Protein AF-A0AAN7DTD7-F1 (afdb_monomer_lite)

Structure (mmCIF, N/CA/C/O backbone):
data_AF-A0AAN7DTD7-F1
#
_entry.id   AF-A0AAN7DTD7-F1
#
loop_
_atom_site.group_PDB
_atom_site.id
_atom_site.type_symbol
_atom_site.label_atom_id
_atom_site.label_alt_id
_atom_site.label_comp_id
_atom_site.label_asym_id
_atom_site.label_entity_id
_atom_site.label_seq_id
_atom_site.pdbx_PDB_ins_code
_atom_site.Cartn_x
_atom_site.Cartn_y
_atom_site.Cartn_z
_atom_site.occupancy
_atom_site.B_iso_or_equiv
_atom_site.auth_seq_id
_atom_site.auth_comp_id
_atom_site.auth_asym_id
_atom_site.auth_atom_id
_atom_site.pdbx_PDB_model_num
ATOM 1 N N . MET A 1 1 ? -9.908 -7.324 4.556 1.00 73.69 1 MET A N 1
ATOM 2 C CA . MET A 1 1 ? -8.712 -7.590 3.737 1.00 73.69 1 MET A CA 1
ATOM 3 C C . MET A 1 1 ? -7.840 -8.555 4.516 1.00 73.69 1 MET A C 1
ATOM 5 O O . MET A 1 1 ? -7.787 -8.419 5.733 1.00 73.69 1 MET A O 1
ATOM 9 N N . ASP A 1 2 ? -7.283 -9.576 3.873 1.00 79.94 2 ASP A N 1
ATOM 10 C CA . ASP A 1 2 ? -6.561 -10.636 4.582 1.00 79.94 2 ASP A CA 1
ATOM 11 C C . ASP A 1 2 ? -5.059 -10.364 4.521 1.00 79.94 2 ASP A C 1
ATOM 13 O O . ASP A 1 2 ? -4.397 -10.714 3.547 1.00 79.94 2 ASP A O 1
ATOM 17 N N . GLU A 1 3 ? -4.531 -9.718 5.562 1.00 77.75 3 GLU A N 1
ATOM 18 C CA . GLU A 1 3 ? -3.126 -9.300 5.616 1.00 77.75 3 GLU A CA 1
ATOM 19 C C . GLU A 1 3 ? -2.126 -10.469 5.609 1.00 77.75 3 GLU A C 1
ATOM 21 O O . GLU A 1 3 ? -0.926 -10.278 5.406 1.00 77.75 3 GLU A O 1
ATOM 26 N N . THR A 1 4 ? -2.622 -11.688 5.828 1.00 81.06 4 THR A N 1
ATOM 27 C CA . THR A 1 4 ? -1.808 -12.902 5.917 1.00 81.06 4 THR A CA 1
ATOM 28 C C . THR A 1 4 ? -1.621 -13.600 4.572 1.00 81.06 4 THR A C 1
ATOM 30 O O . THR A 1 4 ? -0.761 -14.472 4.449 1.00 81.06 4 THR A O 1
ATOM 33 N N . LYS A 1 5 ? -2.411 -13.221 3.559 1.00 80.75 5 LYS A N 1
ATOM 34 C CA . LYS A 1 5 ? -2.392 -13.826 2.224 1.00 80.75 5 LYS A CA 1
ATOM 35 C C . LYS A 1 5 ? -1.530 -13.042 1.246 1.00 80.75 5 LYS A C 1
ATOM 37 O O . LYS A 1 5 ? -1.336 -11.833 1.391 1.00 80.75 5 LYS A O 1
ATOM 42 N N . ASP A 1 6 ? -1.058 -13.744 0.215 1.00 78.12 6 ASP A N 1
ATOM 43 C CA . ASP A 1 6 ? -0.371 -13.103 -0.902 1.00 78.12 6 ASP A CA 1
ATOM 44 C C . ASP A 1 6 ? -1.253 -12.018 -1.516 1.00 78.12 6 ASP A C 1
ATOM 46 O O . ASP A 1 6 ? -2.479 -12.164 -1.604 1.00 78.12 6 ASP A O 1
ATOM 50 N N . LEU A 1 7 ? -0.618 -10.896 -1.853 1.00 75.69 7 LEU A N 1
ATOM 51 C CA . LEU A 1 7 ? -1.284 -9.711 -2.388 1.00 75.69 7 LEU A CA 1
ATOM 52 C C . LEU A 1 7 ? -2.507 -9.255 -1.584 1.00 75.69 7 LEU A C 1
ATOM 54 O O . LEU A 1 7 ? -3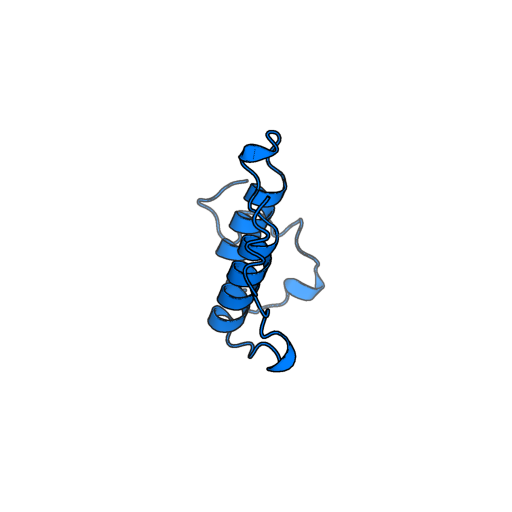.409 -8.619 -2.123 1.00 75.69 7 LEU A O 1
ATOM 58 N N . TYR A 1 8 ? -2.564 -9.621 -0.302 1.00 83.00 8 TYR A N 1
ATOM 59 C CA . TYR A 1 8 ? -3.699 -9.397 0.578 1.00 83.00 8 TYR A CA 1
ATOM 60 C C . TYR A 1 8 ? -5.049 -9.924 0.063 1.00 83.00 8 TYR A C 1
ATOM 62 O O . TYR A 1 8 ? -6.118 -9.419 0.429 1.00 83.00 8 TYR A O 1
ATOM 70 N N . ASN A 1 9 ? -4.998 -10.951 -0.792 1.00 84.50 9 ASN A N 1
ATOM 71 C CA . ASN A 1 9 ? -6.135 -11.493 -1.530 1.00 84.50 9 ASN A CA 1
ATOM 72 C C . ASN A 1 9 ? -6.856 -10.446 -2.410 1.00 84.50 9 ASN A C 1
ATOM 74 O O . ASN A 1 9 ? -8.063 -10.539 -2.621 1.00 84.50 9 ASN A O 1
ATOM 78 N N . LEU A 1 10 ? -6.125 -9.440 -2.914 1.00 84.31 10 LEU A N 1
ATOM 79 C CA . LEU A 1 10 ? -6.653 -8.371 -3.775 1.00 84.31 10 LEU A CA 1
ATOM 80 C C . LEU A 1 10 ? -6.620 -8.706 -5.270 1.00 84.31 10 LEU A C 1
ATOM 82 O O . LEU A 1 10 ? -6.931 -7.843 -6.082 1.00 84.31 10 LEU A O 1
ATOM 86 N N . HIS A 1 11 ? -6.261 -9.930 -5.660 1.00 79.69 11 HIS A N 1
ATOM 87 C CA . HIS A 1 11 ? -6.126 -10.314 -7.071 1.00 79.69 11 HIS A CA 1
ATOM 88 C C . HIS A 1 11 ? -7.364 -9.990 -7.926 1.00 79.69 11 HIS A C 1
ATOM 90 O O . HIS A 1 11 ? -7.211 -9.645 -9.091 1.00 79.69 11 HIS A O 1
ATOM 96 N N . GLU A 1 12 ? -8.568 -10.059 -7.352 1.00 82.88 12 GLU A N 1
ATOM 97 C CA . GLU A 1 12 ? -9.829 -9.739 -8.041 1.00 82.88 12 GLU A CA 1
ATOM 98 C C . GLU A 1 12 ? -10.107 -8.230 -8.164 1.00 82.88 12 GLU A C 1
ATOM 100 O O . GLU A 1 12 ? -10.953 -7.820 -8.954 1.00 82.88 12 GLU A O 1
ATOM 105 N N . PHE A 1 13 ? -9.409 -7.401 -7.384 1.00 83.50 13 PHE A N 1
ATOM 106 C CA . PHE A 1 13 ? -9.587 -5.946 -7.339 1.00 83.50 13 PHE A CA 1
ATOM 107 C C . PHE A 1 13 ? -8.489 -5.183 -8.073 1.00 83.50 13 PHE A C 1
ATOM 109 O O . PHE A 1 13 ? -8.679 -4.020 -8.428 1.00 83.50 13 PHE A O 1
ATOM 116 N N . LEU A 1 14 ? -7.324 -5.803 -8.256 1.00 83.69 14 LEU A N 1
ATOM 117 C CA . LEU A 1 14 ? -6.233 -5.189 -8.991 1.00 83.69 14 LEU A CA 1
ATOM 118 C C . LEU A 1 14 ? -6.594 -5.082 -10.466 1.00 83.69 14 LEU A C 1
ATOM 120 O O . LEU A 1 14 ? -7.150 -6.009 -11.054 1.00 83.69 14 LEU A O 1
ATOM 124 N N . ASP A 1 15 ? -6.228 -3.949 -11.061 1.00 84.94 15 ASP A N 1
ATOM 125 C CA . ASP A 1 15 ? -6.350 -3.767 -12.499 1.00 84.94 15 ASP A CA 1
ATOM 126 C C . ASP A 1 15 ? -5.616 -4.922 -13.212 1.00 84.94 15 ASP A C 1
ATOM 128 O O . ASP A 1 15 ? -4.440 -5.172 -12.912 1.00 84.94 15 ASP A O 1
ATOM 132 N N . PRO A 1 16 ? -6.272 -5.639 -14.143 1.00 82.31 16 PRO A N 1
ATOM 133 C CA . PRO A 1 16 ? -5.654 -6.739 -14.873 1.00 82.31 16 PRO A CA 1
ATOM 134 C C . PRO A 1 16 ? -4.322 -6.369 -15.540 1.00 82.31 16 PRO A C 1
ATOM 136 O O . PRO A 1 16 ? -3.450 -7.229 -15.658 1.00 82.31 16 PRO A O 1
ATOM 139 N N . ALA A 1 17 ? -4.123 -5.103 -15.926 1.00 83.44 17 ALA A N 1
ATOM 140 C CA . ALA A 1 17 ? -2.872 -4.605 -16.494 1.00 83.44 17 ALA A CA 1
ATOM 141 C C . ALA A 1 17 ? -1.697 -4.615 -15.496 1.00 83.44 17 ALA A C 1
ATOM 143 O O . ALA A 1 17 ? -0.542 -4.685 -15.911 1.00 83.44 17 ALA A O 1
ATOM 144 N N . ILE A 1 18 ? -1.974 -4.582 -14.190 1.00 77.00 18 ILE A N 1
ATOM 145 C CA . ILE A 1 18 ? -0.977 -4.618 -13.109 1.00 77.00 18 ILE A CA 1
ATOM 146 C C . ILE A 1 18 ? -0.577 -6.077 -12.782 1.00 77.00 18 ILE A C 1
ATOM 148 O O . ILE A 1 18 ? 0.504 -6.326 -12.252 1.00 77.00 18 ILE A O 1
ATOM 152 N N . GLY A 1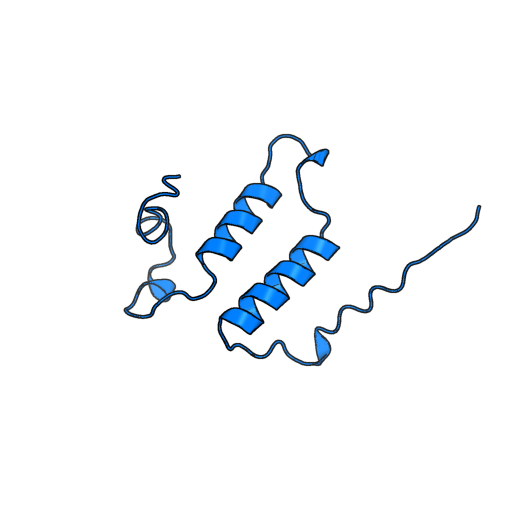 19 ? -1.422 -7.061 -13.121 1.00 61.56 19 GLY A N 1
ATOM 153 C CA . GLY A 1 19 ? -1.342 -8.447 -12.635 1.00 61.56 19 GLY A CA 1
ATOM 154 C C . GLY A 1 19 ? -0.600 -9.470 -13.506 1.00 61.56 19 GLY A C 1
ATOM 155 O O . GLY A 1 19 ? -0.560 -10.648 -13.147 1.00 61.56 19 GLY A O 1
ATOM 156 N N . LEU A 1 20 ? -0.001 -9.086 -14.636 1.00 58.06 20 LEU A N 1
ATOM 157 C CA . LEU A 1 20 ? 0.669 -10.041 -15.531 1.00 58.06 20 LEU A CA 1
ATOM 158 C C . LEU A 1 20 ? 2.144 -10.264 -15.153 1.00 58.06 20 LEU A C 1
ATOM 160 O O . LEU A 1 20 ? 3.063 -9.723 -15.761 1.00 58.06 20 LEU A O 1
ATOM 164 N N . GLY A 1 21 ? 2.367 -11.127 -14.159 1.00 58.66 21 GLY A N 1
ATOM 165 C CA . GLY A 1 21 ? 3.608 -11.906 -14.043 1.00 58.66 21 GLY A CA 1
ATOM 166 C C . GLY A 1 21 ? 4.819 -11.226 -13.397 1.00 58.66 21 GLY A C 1
ATOM 167 O O . GLY A 1 21 ? 5.911 -11.790 -13.453 1.00 58.66 21 GLY A O 1
ATOM 168 N N . THR A 1 22 ? 4.661 -10.062 -12.762 1.00 64.06 22 THR A N 1
ATOM 169 C CA . THR A 1 22 ? 5.755 -9.399 -12.030 1.00 64.06 22 THR A CA 1
ATOM 170 C C . THR A 1 22 ? 5.461 -9.292 -10.535 1.00 64.06 22 THR A C 1
ATOM 172 O O . THR A 1 22 ? 4.322 -9.122 -10.108 1.00 64.06 22 THR A O 1
ATOM 175 N N . THR A 1 23 ? 6.502 -9.416 -9.707 1.00 72.88 23 THR A N 1
ATOM 176 C CA . THR A 1 23 ? 6.401 -9.146 -8.269 1.00 72.88 23 THR A CA 1
ATOM 177 C C . THR A 1 23 ? 6.129 -7.657 -8.062 1.00 72.88 23 THR A C 1
ATOM 179 O O . THR A 1 23 ? 6.993 -6.829 -8.351 1.00 72.88 23 THR A O 1
ATOM 182 N N . LEU A 1 24 ? 4.956 -7.317 -7.523 1.00 79.44 24 LEU A N 1
ATOM 183 C CA . LEU A 1 24 ? 4.561 -5.938 -7.223 1.00 79.44 24 LEU A CA 1
ATOM 184 C C . LEU A 1 24 ? 5.280 -5.427 -5.965 1.00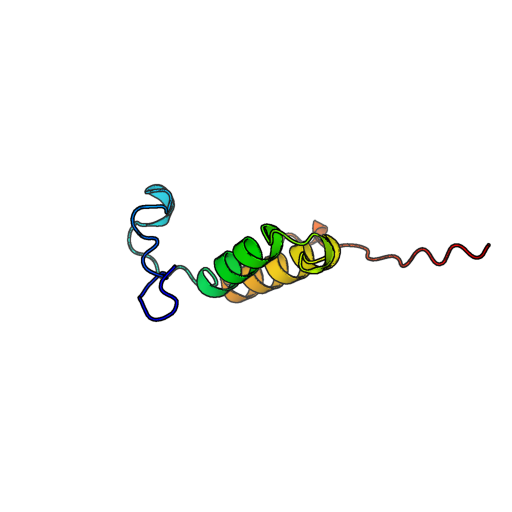 79.44 24 LEU A C 1
ATOM 186 O O . LEU A 1 24 ? 4.722 -5.366 -4.865 1.00 79.44 24 LEU A O 1
ATOM 190 N N . LYS A 1 25 ? 6.564 -5.091 -6.122 1.00 84.69 25 LYS A N 1
ATOM 191 C CA . LYS A 1 25 ? 7.386 -4.504 -5.058 1.00 84.69 25 LYS A CA 1
ATOM 192 C C . LYS A 1 25 ? 6.708 -3.246 -4.522 1.00 84.69 25 LYS A C 1
ATOM 194 O O . LYS A 1 25 ? 6.318 -2.370 -5.283 1.00 84.69 25 LYS A O 1
ATOM 199 N N . GLY A 1 26 ? 6.563 -3.173 -3.202 1.00 87.50 26 GLY A N 1
ATOM 200 C CA . GLY A 1 26 ? 5.934 -2.030 -2.545 1.00 87.50 26 GLY A CA 1
ATOM 201 C C . GLY A 1 26 ? 4.404 -2.050 -2.514 1.00 87.50 26 GLY A C 1
ATOM 202 O O . GLY A 1 26 ? 3.839 -1.224 -1.803 1.00 87.50 26 GLY A O 1
ATOM 203 N N . LEU A 1 27 ? 3.722 -3.014 -3.157 1.00 87.62 27 LEU A N 1
ATOM 204 C CA . LEU A 1 27 ? 2.254 -3.069 -3.118 1.00 87.62 27 LEU A CA 1
ATOM 205 C C . LEU A 1 27 ? 1.721 -3.167 -1.693 1.00 87.62 27 LEU A C 1
ATOM 207 O O . LEU A 1 27 ? 0.772 -2.476 -1.352 1.00 87.62 27 LEU A O 1
ATOM 211 N N . LYS A 1 28 ? 2.364 -3.985 -0.852 1.00 87.50 28 LYS A N 1
ATOM 212 C CA . LYS A 1 28 ? 1.988 -4.124 0.557 1.00 87.50 28 LYS A CA 1
ATOM 213 C C . LYS A 1 28 ? 1.875 -2.751 1.234 1.00 87.50 28 LYS A C 1
ATOM 215 O O . LYS A 1 28 ? 0.811 -2.379 1.711 1.00 87.50 28 LYS A O 1
ATOM 220 N N . LYS A 1 29 ? 2.952 -1.964 1.156 1.00 91.50 29 LYS A N 1
ATOM 221 C CA . LYS A 1 29 ? 3.019 -0.605 1.708 1.00 91.50 29 LYS A CA 1
ATOM 222 C C . LYS A 1 29 ? 2.009 0.343 1.058 1.00 91.50 29 LYS A C 1
ATOM 224 O O . LYS A 1 29 ? 1.406 1.152 1.751 1.00 91.50 29 LYS A O 1
ATOM 229 N N . PHE A 1 30 ? 1.814 0.237 -0.256 1.00 92.19 30 PHE A N 1
ATOM 230 C CA . PHE A 1 30 ? 0.848 1.064 -0.975 1.00 92.19 30 PHE A CA 1
ATOM 231 C C . PHE A 1 30 ? -0.579 0.830 -0.478 1.00 92.19 30 PHE A C 1
ATOM 233 O O . PHE A 1 30 ? -1.307 1.785 -0.213 1.00 92.19 30 PHE A O 1
ATOM 240 N N . VAL A 1 31 ? -0.971 -0.432 -0.302 1.00 91.56 31 VAL A N 1
ATOM 241 C CA . VAL A 1 31 ? -2.301 -0.751 0.213 1.00 91.56 31 VAL A CA 1
ATOM 242 C C . VAL A 1 31 ? -2.431 -0.332 1.678 1.00 91.56 31 VAL A C 1
ATOM 244 O O . VAL A 1 31 ? -3.448 0.254 2.041 1.00 91.56 31 VAL A O 1
ATOM 247 N N . ASP A 1 32 ? -1.401 -0.531 2.504 1.00 93.00 32 ASP A N 1
ATOM 248 C CA . ASP A 1 32 ? -1.402 -0.074 3.902 1.00 93.00 32 ASP A CA 1
ATOM 249 C C . ASP A 1 32 ? -1.596 1.455 4.002 1.00 93.00 32 ASP A C 1
ATOM 251 O O . ASP A 1 32 ? -2.330 1.946 4.867 1.00 93.00 32 ASP A O 1
ATOM 255 N N . LEU A 1 33 ? -0.978 2.222 3.094 1.00 96.44 33 LEU A N 1
ATOM 256 C CA . LEU A 1 33 ? -1.184 3.666 2.965 1.00 96.44 33 LEU A CA 1
ATOM 257 C C . LEU A 1 33 ? -2.608 4.004 2.517 1.00 96.44 33 LEU A C 1
ATOM 259 O O . LEU A 1 33 ? -3.267 4.826 3.158 1.00 96.44 33 LEU A O 1
ATOM 263 N N . ALA A 1 34 ? -3.117 3.340 1.478 1.00 95.06 34 ALA A N 1
ATOM 264 C CA . ALA A 1 34 ? -4.482 3.544 1.001 1.00 95.06 34 ALA A CA 1
ATOM 265 C C . ALA A 1 34 ? -5.516 3.295 2.113 1.00 95.06 34 ALA A C 1
ATOM 267 O O . ALA A 1 34 ? -6.425 4.104 2.301 1.00 95.06 34 ALA A O 1
ATOM 268 N N . MET A 1 35 ? -5.330 2.240 2.914 1.00 93.81 35 MET A N 1
ATOM 269 C CA . MET A 1 35 ? -6.205 1.904 4.041 1.00 93.81 35 MET A CA 1
ATOM 270 C C . MET A 1 35 ? -6.161 2.935 5.174 1.00 93.81 35 MET A C 1
ATOM 272 O O . MET A 1 35 ? -7.162 3.115 5.871 1.00 93.81 35 MET A O 1
ATOM 276 N N . ARG A 1 36 ? -5.035 3.633 5.369 1.00 96.50 36 ARG A N 1
ATOM 277 C CA . ARG A 1 36 ? -4.960 4.771 6.299 1.00 96.50 36 ARG A CA 1
ATOM 278 C C . ARG A 1 36 ? -5.661 6.013 5.749 1.00 96.50 36 ARG A C 1
ATOM 280 O O . ARG A 1 36 ? -6.374 6.677 6.495 1.00 96.50 36 ARG A O 1
ATOM 287 N N . CYS A 1 37 ? -5.536 6.299 4.453 1.00 97.94 37 CYS A N 1
ATOM 288 C CA . CYS A 1 37 ? -6.195 7.445 3.813 1.00 97.94 37 CYS A CA 1
ATOM 289 C C . CYS A 1 37 ? -7.730 7.397 3.892 1.00 97.94 37 CYS A C 1
ATOM 291 O O . CYS A 1 37 ? -8.375 8.444 3.909 1.00 97.94 37 CYS A O 1
ATOM 293 N N . VAL A 1 38 ? -8.318 6.198 3.960 1.00 96.44 38 VAL A N 1
ATOM 294 C CA . VAL A 1 38 ? -9.778 5.990 3.966 1.00 96.44 38 VAL A CA 1
ATOM 295 C C . VAL A 1 38 ? -10.347 5.621 5.339 1.00 96.44 38 VAL A C 1
ATOM 297 O O . VAL A 1 38 ? -11.456 5.103 5.425 1.00 96.44 38 VAL A O 1
ATOM 300 N N . LYS A 1 39 ? -9.619 5.878 6.435 1.00 96.75 39 LYS A N 1
ATOM 301 C CA . LYS A 1 39 ? -10.164 5.696 7.790 1.00 96.75 39 LYS A CA 1
ATOM 302 C C . LYS A 1 39 ? -11.411 6.561 7.996 1.00 96.75 39 LYS A C 1
ATOM 304 O O . LYS A 1 39 ? -11.465 7.709 7.550 1.00 96.75 39 LYS A O 1
ATOM 309 N N . GLU A 1 40 ? -12.399 6.027 8.709 1.00 96.56 40 GLU A N 1
ATOM 310 C CA . GLU A 1 40 ? -13.648 6.744 9.003 1.00 96.56 40 GLU A CA 1
ATOM 311 C C . GLU A 1 40 ? -13.377 8.040 9.774 1.00 96.56 40 GLU A C 1
ATOM 313 O O . GLU A 1 40 ? -13.836 9.117 9.388 1.00 96.56 40 GLU A O 1
ATOM 318 N N . THR A 1 41 ? -12.543 7.959 10.814 1.00 97.25 41 THR A N 1
ATOM 319 C CA . THR A 1 41 ? -12.109 9.122 11.585 1.00 97.25 41 THR A CA 1
ATOM 320 C C . THR A 1 41 ? -11.098 9.948 10.793 1.00 97.25 41 THR A C 1
ATOM 322 O O . THR A 1 41 ? -10.035 9.455 10.418 1.00 97.25 41 THR A O 1
ATOM 325 N N . GLY A 1 42 ? -11.388 11.236 10.594 1.00 96.75 42 GLY A N 1
ATOM 326 C CA . GLY A 1 42 ? -10.497 12.146 9.866 1.00 96.75 42 GLY A CA 1
ATOM 327 C C . GLY A 1 42 ? -9.113 12.309 10.504 1.00 96.75 42 GLY A C 1
ATOM 328 O O . GLY A 1 42 ? -8.133 12.416 9.780 1.00 96.75 42 GLY A O 1
ATOM 329 N N . SER A 1 43 ? -9.016 12.270 11.837 1.00 96.62 43 SER A N 1
ATOM 330 C CA . SER A 1 43 ? -7.744 12.379 12.569 1.00 96.62 43 SER A CA 1
ATOM 331 C C . SER A 1 43 ? -6.833 11.159 12.432 1.00 96.62 43 SER A C 1
ATOM 333 O O . SER A 1 43 ? -5.648 11.262 12.724 1.00 96.62 43 SER A O 1
ATOM 335 N N . ASP A 1 44 ? -7.373 10.017 12.000 1.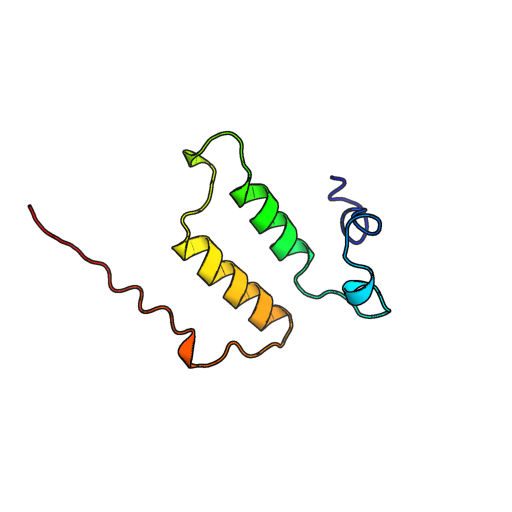00 96.69 44 ASP A N 1
ATOM 336 C CA . ASP A 1 44 ? -6.596 8.792 11.773 1.00 96.69 44 ASP A CA 1
ATOM 337 C C . ASP A 1 44 ? -6.028 8.741 10.344 1.00 96.69 44 ASP A C 1
ATOM 339 O O . ASP A 1 44 ? -5.276 7.824 9.999 1.00 96.69 44 ASP A O 1
ATOM 343 N N . ARG A 1 45 ? -6.411 9.705 9.494 1.00 98.06 45 ARG A N 1
ATOM 344 C CA . ARG A 1 45 ? -5.904 9.836 8.130 1.00 98.06 45 ARG A CA 1
ATOM 345 C C . ARG A 1 45 ? -4.568 10.581 8.159 1.00 98.06 45 ARG A C 1
ATOM 347 O O . ARG A 1 45 ? -4.451 11.583 8.863 1.00 98.06 45 ARG A O 1
ATOM 354 N N . PRO A 1 46 ? -3.576 10.139 7.374 1.00 97.94 46 PRO A N 1
ATOM 355 C CA . PRO A 1 46 ? -2.310 10.843 7.257 1.00 97.94 46 PRO A CA 1
ATOM 356 C C . PRO A 1 46 ? -2.519 12.210 6.603 1.00 97.94 46 PRO A C 1
ATOM 358 O O . PRO A 1 46 ? -3.393 12.390 5.747 1.00 97.94 46 PRO A O 1
ATOM 361 N N . MET A 1 47 ? -1.674 13.169 6.961 1.00 97.50 47 MET A N 1
ATOM 362 C CA . MET A 1 47 ? -1.580 14.426 6.233 1.00 97.50 47 MET A CA 1
ATOM 363 C C . MET A 1 47 ? -1.069 14.167 4.815 1.00 97.50 47 MET A C 1
ATOM 365 O O . MET A 1 47 ? -0.242 13.285 4.588 1.00 97.50 47 MET A O 1
ATOM 369 N N . MET A 1 48 ? -1.487 14.987 3.847 1.00 96.56 48 MET A N 1
ATOM 370 C CA . MET A 1 48 ? -1.080 14.790 2.448 1.00 96.56 48 MET A CA 1
ATOM 371 C C . MET A 1 48 ? 0.450 14.835 2.259 1.00 96.56 48 MET A C 1
ATOM 373 O O . MET A 1 48 ? 0.986 14.138 1.405 1.00 96.56 48 MET A O 1
ATOM 377 N N . VAL A 1 49 ? 1.171 15.585 3.102 1.00 95.06 49 VAL A N 1
ATOM 378 C CA . VAL A 1 49 ? 2.646 15.588 3.120 1.00 95.06 49 VAL A CA 1
ATOM 379 C C . VAL A 1 49 ? 3.240 14.227 3.506 1.00 95.06 49 VAL A C 1
ATOM 381 O O . VAL A 1 49 ? 4.284 13.844 2.988 1.00 95.06 49 VAL A O 1
ATOM 384 N N . GLU A 1 50 ? 2.586 13.484 4.396 1.00 96.88 50 GLU A N 1
ATOM 385 C CA . GLU A 1 50 ? 2.996 12.132 4.787 1.00 96.88 50 GLU A CA 1
ATOM 386 C C . GLU A 1 50 ? 2.662 11.134 3.676 1.00 96.88 50 GLU A C 1
ATOM 388 O O . GLU A 1 50 ? 3.481 10.276 3.359 1.00 96.88 50 GLU A O 1
ATOM 393 N N . VAL A 1 51 ? 1.503 11.307 3.027 1.00 97.00 51 VAL A N 1
ATOM 394 C CA . VAL A 1 51 ? 1.086 10.500 1.870 1.00 97.00 51 VAL A CA 1
ATOM 395 C C . VAL A 1 51 ? 2.110 10.593 0.738 1.00 97.00 51 VAL A C 1
ATOM 397 O O . VAL A 1 51 ? 2.543 9.561 0.235 1.00 97.00 51 VAL A O 1
ATOM 400 N N . VAL A 1 52 ? 2.536 11.804 0.357 1.00 95.06 52 VAL A N 1
ATOM 401 C CA . VAL A 1 52 ? 3.533 11.999 -0.714 1.00 95.06 52 VAL A CA 1
ATOM 402 C C . VAL A 1 52 ? 4.863 11.335 -0.361 1.00 95.06 52 VAL A C 1
ATOM 404 O O . VAL A 1 52 ? 5.360 10.528 -1.143 1.00 95.06 52 VAL A O 1
ATOM 407 N N . LYS A 1 53 ? 5.392 11.593 0.842 1.00 94.81 53 LYS A N 1
ATOM 408 C CA . LYS A 1 53 ? 6.663 11.007 1.305 1.00 94.81 53 LYS A CA 1
ATOM 409 C C . LYS A 1 53 ? 6.649 9.483 1.275 1.00 94.81 53 LYS A C 1
ATOM 411 O O . LYS A 1 53 ? 7.650 8.840 0.966 1.00 94.81 53 LYS A O 1
ATOM 416 N N . GLU A 1 54 ? 5.520 8.883 1.630 1.00 95.62 54 GLU A N 1
ATOM 417 C CA . GLU A 1 54 ? 5.406 7.435 1.649 1.00 95.62 54 GLU A CA 1
ATOM 418 C C . GLU A 1 54 ? 5.254 6.841 0.245 1.00 95.62 54 GLU A C 1
ATOM 420 O O . GLU A 1 54 ? 5.830 5.789 -0.027 1.00 95.62 54 GLU A O 1
ATOM 425 N N . ILE A 1 55 ? 4.572 7.535 -0.673 1.00 94.69 55 ILE A N 1
ATOM 426 C CA . ILE A 1 55 ? 4.539 7.163 -2.095 1.00 94.69 55 ILE A CA 1
ATOM 427 C C . ILE A 1 55 ? 5.948 7.211 -2.695 1.00 94.69 55 ILE A C 1
ATOM 429 O O . ILE A 1 55 ? 6.358 6.251 -3.345 1.00 94.69 55 ILE A O 1
ATOM 433 N N . GLU A 1 56 ? 6.715 8.268 -2.428 1.00 92.88 56 GLU A N 1
ATOM 434 C CA . GLU A 1 56 ? 8.111 8.391 -2.870 1.00 92.88 56 GLU A CA 1
ATOM 435 C C . GLU A 1 56 ? 8.967 7.227 -2.339 1.00 92.88 56 GLU A C 1
ATOM 437 O O . GLU A 1 56 ? 9.664 6.567 -3.108 1.00 92.88 56 GLU A O 1
ATOM 442 N N . ASN A 1 57 ? 8.828 6.879 -1.052 1.00 92.12 57 ASN A N 1
ATOM 443 C CA . ASN A 1 57 ? 9.513 5.726 -0.454 1.00 92.12 57 ASN A CA 1
ATOM 444 C C . ASN A 1 57 ? 9.141 4.394 -1.133 1.00 92.12 57 ASN A C 1
ATOM 446 O O . ASN A 1 57 ? 9.987 3.514 -1.310 1.00 92.12 57 ASN A O 1
ATOM 450 N N . ILE A 1 58 ? 7.868 4.221 -1.502 1.00 92.31 58 ILE A N 1
ATOM 451 C CA . ILE A 1 58 ? 7.386 3.029 -2.211 1.00 92.31 58 ILE A CA 1
ATOM 452 C C . ILE A 1 58 ? 7.986 2.960 -3.620 1.00 92.31 58 ILE A C 1
ATOM 454 O O . ILE A 1 58 ? 8.402 1.880 -4.043 1.00 92.31 58 ILE A O 1
ATOM 458 N N . MET A 1 59 ? 8.067 4.091 -4.326 1.00 88.75 59 MET A N 1
ATOM 459 C CA . MET A 1 59 ? 8.686 4.179 -5.652 1.00 88.75 59 MET A CA 1
ATOM 460 C C . MET A 1 59 ? 10.172 3.810 -5.601 1.00 88.75 59 MET A C 1
ATOM 462 O O . MET A 1 59 ? 10.615 2.960 -6.377 1.00 88.75 59 MET A O 1
ATOM 466 N N . GLU A 1 60 ? 10.912 4.351 -4.630 1.00 87.50 60 GLU A N 1
ATOM 467 C CA . GLU A 1 60 ? 12.318 4.002 -4.402 1.00 87.50 60 GLU A CA 1
ATOM 468 C C . GLU A 1 60 ? 12.497 2.500 -4.132 1.00 87.50 60 GLU A C 1
ATOM 470 O O . GLU A 1 60 ? 13.353 1.851 -4.737 1.00 87.50 60 GLU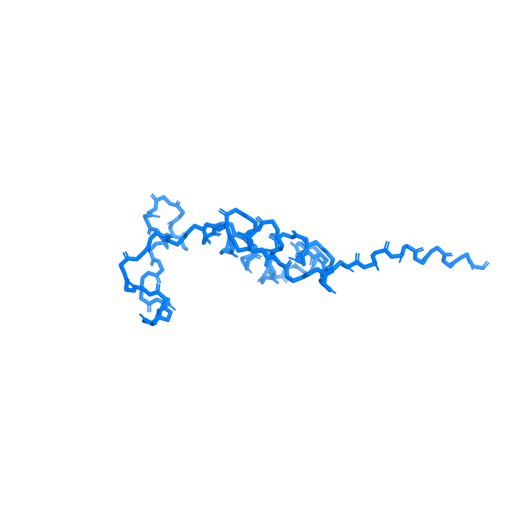 A O 1
ATOM 475 N N . LEU A 1 61 ? 11.647 1.907 -3.282 1.00 85.38 61 LEU A N 1
ATOM 476 C CA . LEU A 1 61 ? 11.668 0.468 -2.992 1.00 85.38 61 LEU A CA 1
ATOM 477 C C . LEU A 1 61 ? 11.373 -0.388 -4.236 1.00 85.38 61 LEU A C 1
ATOM 479 O O . LEU A 1 61 ? 11.902 -1.496 -4.379 1.00 85.38 61 LEU A O 1
ATOM 483 N N . ALA A 1 62 ? 10.528 0.113 -5.137 1.00 83.81 62 ALA A N 1
ATOM 484 C CA . ALA A 1 62 ? 10.231 -0.526 -6.412 1.00 83.81 62 ALA A CA 1
ATOM 485 C C . ALA A 1 62 ? 11.369 -0.375 -7.441 1.00 83.81 62 ALA A C 1
ATOM 487 O O . ALA A 1 62 ? 11.345 -1.050 -8.471 1.00 83.81 62 ALA A O 1
ATOM 488 N N . GLY A 1 63 ? 12.390 0.443 -7.155 1.00 80.62 63 GLY A N 1
ATOM 489 C CA . GLY A 1 63 ? 13.470 0.764 -8.088 1.00 80.62 63 GLY A CA 1
ATOM 490 C C . GLY A 1 63 ? 13.048 1.752 -9.177 1.00 80.62 63 GLY A C 1
ATOM 491 O O . GLY A 1 63 ? 13.704 1.833 -10.213 1.00 80.62 63 GLY A O 1
ATOM 492 N N . VAL A 1 64 ? 11.949 2.478 -8.957 1.00 77.81 64 VAL A N 1
ATOM 493 C CA . VAL A 1 64 ? 11.507 3.584 -9.806 1.00 77.81 64 VAL A CA 1
ATOM 494 C C . VAL A 1 64 ? 12.159 4.847 -9.263 1.00 77.81 64 VAL A C 1
ATOM 496 O O . VAL A 1 64 ? 11.977 5.180 -8.096 1.00 77.81 64 VAL A O 1
ATOM 499 N N . ILE A 1 65 ? 12.937 5.540 -10.091 1.00 68.19 65 ILE A N 1
ATOM 500 C CA . ILE A 1 65 ? 13.523 6.826 -9.709 1.00 68.19 65 ILE A CA 1
ATOM 501 C C . ILE A 1 65 ? 12.401 7.868 -9.806 1.00 68.19 65 ILE A C 1
ATOM 503 O O . ILE A 1 65 ? 11.913 8.090 -10.916 1.00 68.19 65 ILE A O 1
ATOM 507 N N . PRO A 1 66 ? 11.954 8.483 -8.695 1.00 62.19 66 PRO A N 1
ATOM 508 C CA . PRO A 1 66 ? 11.033 9.606 -8.779 1.00 62.19 66 PRO A CA 1
ATOM 509 C C . PRO A 1 66 ? 11.735 10.749 -9.519 1.00 62.19 66 PRO A C 1
ATOM 511 O O . PRO A 1 66 ? 12.892 11.064 -9.231 1.00 62.19 66 PRO A O 1
ATOM 514 N N . ASP A 1 67 ? 11.066 11.345 -10.509 1.00 61.81 67 ASP A N 1
ATOM 515 C CA . ASP A 1 67 ? 11.633 12.454 -11.277 1.00 61.81 67 ASP A CA 1
ATOM 516 C C . ASP A 1 67 ? 12.132 13.543 -10.318 1.00 61.81 67 ASP A C 1
ATOM 518 O O . ASP A 1 67 ? 11.413 13.926 -9.395 1.00 61.81 67 ASP A O 1
ATOM 522 N N . ALA A 1 68 ? 13.339 14.073 -10.544 1.00 55.97 68 ALA A N 1
ATOM 523 C CA . ALA A 1 68 ? 14.009 15.035 -9.655 1.00 55.97 68 ALA A CA 1
ATOM 524 C C . ALA A 1 68 ? 13.190 16.317 -9.363 1.00 55.97 68 ALA A C 1
ATOM 526 O O . ALA A 1 68 ? 13.463 17.035 -8.399 1.00 55.97 68 ALA A O 1
ATOM 527 N N . ASN A 1 69 ? 12.154 16.591 -10.165 1.00 55.88 69 ASN A N 1
ATOM 528 C CA . ASN A 1 69 ? 11.196 17.679 -9.961 1.00 55.88 69 ASN A CA 1
ATOM 529 C C . ASN A 1 69 ? 10.134 17.383 -8.877 1.00 55.88 69 ASN A C 1
ATOM 531 O O . ASN A 1 69 ? 9.382 18.275 -8.499 1.00 55.88 69 ASN A O 1
ATOM 535 N N . SER A 1 70 ? 10.077 16.152 -8.363 1.00 55.66 70 SER A N 1
ATOM 536 C CA . SER A 1 70 ? 9.196 15.734 -7.262 1.00 55.66 70 SER A CA 1
ATOM 537 C C . SER A 1 70 ? 9.771 16.078 -5.892 1.00 55.66 70 SER A C 1
ATOM 539 O O . SER A 1 70 ? 9.190 15.693 -4.889 1.00 55.66 70 SER A O 1
ATOM 541 N N . THR A 1 71 ? 10.889 16.813 -5.825 1.00 53.44 71 THR A N 1
ATOM 542 C CA . THR A 1 71 ? 11.405 17.359 -4.565 1.00 53.44 71 THR A CA 1
ATOM 543 C C . THR A 1 71 ? 10.338 18.268 -3.960 1.00 53.44 71 THR A C 1
ATOM 545 O O . THR A 1 71 ? 10.253 19.459 -4.269 1.00 53.44 71 THR A O 1
ATOM 548 N N . SER A 1 72 ? 9.490 17.687 -3.111 1.00 56.22 72 SER A N 1
ATOM 549 C CA . SER A 1 72 ? 8.492 18.400 -2.341 1.00 56.22 72 SER A CA 1
ATOM 550 C C . SER A 1 72 ? 9.249 19.379 -1.458 1.00 56.22 72 SER A C 1
ATOM 552 O O . SER A 1 72 ? 9.847 19.004 -0.450 1.00 56.22 72 SER A O 1
ATOM 554 N N . THR A 1 73 ? 9.253 20.650 -1.857 1.00 51.62 73 THR A N 1
ATOM 555 C CA . THR A 1 73 ? 9.720 21.740 -1.008 1.00 51.62 7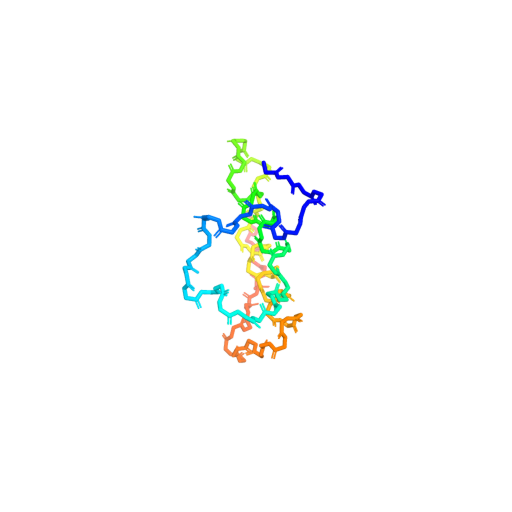3 THR A CA 1
ATOM 556 C C . THR A 1 73 ? 8.724 21.837 0.140 1.00 51.62 73 THR A C 1
ATOM 558 O O . THR A 1 73 ? 7.752 22.582 0.079 1.00 51.62 73 THR A O 1
ATOM 561 N N . SER A 1 74 ? 8.922 21.042 1.190 1.00 57.28 74 SER A N 1
ATOM 562 C CA . SER A 1 74 ? 8.271 21.253 2.476 1.00 57.28 74 SER A CA 1
ATOM 563 C C . SER A 1 74 ? 8.932 22.464 3.129 1.00 57.28 74 SER A C 1
ATOM 565 O O . SER A 1 74 ? 9.723 22.325 4.059 1.00 57.28 74 SER A O 1
ATOM 567 N N . ALA A 1 75 ? 8.672 23.651 2.579 1.00 49.56 75 ALA A N 1
ATOM 568 C CA . ALA A 1 75 ? 8.894 24.892 3.293 1.00 49.56 75 ALA A CA 1
ATOM 569 C C . ALA A 1 75 ? 7.836 24.948 4.400 1.00 49.56 75 ALA A C 1
ATOM 571 O O . ALA A 1 75 ? 6.638 25.023 4.133 1.00 49.56 75 ALA A O 1
ATOM 572 N N . SER A 1 76 ? 8.288 24.813 5.643 1.00 54.38 76 SER A N 1
ATOM 573 C CA . SER A 1 76 ? 7.488 25.110 6.822 1.00 54.38 76 SER A CA 1
ATOM 574 C C . SER A 1 76 ? 7.137 26.594 6.792 1.00 54.38 76 SER A C 1
ATOM 576 O O . SER A 1 76 ? 8.010 27.439 6.979 1.00 54.38 76 SER A O 1
ATOM 578 N N . ASN A 1 77 ? 5.872 26.921 6.554 1.00 59.97 77 ASN A N 1
ATOM 579 C CA . ASN A 1 77 ? 5.380 28.269 6.789 1.00 59.97 77 ASN A CA 1
ATOM 580 C C . ASN A 1 77 ? 5.105 28.376 8.293 1.00 59.97 77 ASN A C 1
ATOM 582 O O . ASN A 1 77 ? 4.022 28.023 8.756 1.00 59.97 77 ASN A O 1
ATOM 586 N N . GLU A 1 78 ? 6.097 28.807 9.070 1.00 59.41 78 GLU A N 1
ATOM 587 C CA . GLU A 1 78 ? 5.819 29.409 10.373 1.00 59.41 78 GLU A CA 1
ATOM 588 C C . GLU A 1 78 ? 5.306 30.827 10.107 1.00 59.41 78 GLU A C 1
ATOM 590 O O . GLU A 1 78 ? 6.090 31.754 9.916 1.00 59.41 78 GLU A O 1
ATOM 595 N N . GLU A 1 79 ? 3.985 30.993 10.022 1.00 54.88 79 GLU A N 1
ATOM 596 C CA . GLU A 1 79 ? 3.371 32.321 10.058 1.00 54.88 79 GLU A CA 1
ATOM 597 C C . GLU A 1 79 ? 2.927 32.605 11.497 1.00 54.88 79 GLU A C 1
ATOM 599 O O . GLU A 1 79 ? 1.895 32.140 11.984 1.00 54.88 79 GLU A O 1
ATOM 604 N N . THR A 1 80 ? 3.814 33.307 12.198 1.00 45.94 80 THR A N 1
ATOM 605 C CA . THR A 1 80 ? 3.601 33.982 13.478 1.00 45.94 80 THR A CA 1
ATOM 606 C C . THR A 1 80 ? 2.353 34.868 13.411 1.00 45.94 80 THR A C 1
ATOM 608 O O . THR A 1 80 ? 2.166 35.591 12.435 1.00 45.94 80 THR A O 1
ATOM 611 N N . SER A 1 81 ? 1.513 34.793 14.451 1.00 54.41 81 SER A N 1
ATOM 612 C CA . SER A 1 81 ? 0.353 35.675 14.678 1.00 54.41 81 SER A CA 1
ATOM 613 C C . SER A 1 81 ? 0.707 37.157 14.780 1.00 54.41 81 SER A C 1
ATOM 615 O O . SER A 1 81 ? 1.835 37.467 15.228 1.00 54.41 81 SER A O 1
#

Radius of gyration: 15.9 Å; chains: 1; bounding box: 28×50×31 Å

Foldseek 3Di:
DQLPDVLSPCPVVDDPVVPPDDDQQLSSVVVVLVVQCPDPDPVSHDDVVVVLVSVCVSCVRVVHHDPPVSPPPPPPPPDDD

Organism: Quercus rubra (NCBI:txid3512)

pLDDT: mean 80.5, std 15.45, range [45.94, 98.06]

Secondary structure (DSSP, 8-state):
--TTSGGGG-TTTS-TTT-SS---TTHHHHHHHHHHHT-SSGGGSPPHHHHHHHHHHHHHHHT----GGG-----------

Sequence (81 aa):
MDETKDLYNLHEFLDPAIGLGTTLKGLKKFVDLAMRCVKETGSDRPMMVEVVKEIENIMELAGVIPDANSTSTSASNEETS